Protein AF-A0AA97AGU7-F1 (afdb_monomer)

pLDDT: mean 77.35, std 18.41, range [36.25, 97.25]

Radius of gyration: 21.48 Å; Cα contacts (8 Å, |Δi|>4): 45; chains: 1; bounding box: 54×44×59 Å

Sequence (104 aa):
MIATSLAPTPATISIDSEATQVVLKAAAAELQARFMQECGESYRVEDLQAALNRWLELSVEALLDDVLFHTVEGDRAYAFNRRAFEMQMRKLQSTSSKCAIKAA

Mean predicted aligned error: 12.0 Å

Solvent-accessible surface area (backbone atoms only — not comparable to full-atom values): 6496 Å² total; per-residue (Å²): 137,83,83,78,76,78,70,78,74,77,77,83,64,79,90,82,50,69,72,53,53,54,52,40,46,52,51,17,47,52,50,33,54,46,36,38,72,76,70,70,43,84,63,58,46,69,58,43,22,52,51,51,52,52,52,48,35,54,50,51,53,54,50,49,53,51,49,51,41,44,72,76,78,46,78,72,89,77,54,82,67,44,69,61,53,52,56,50,55,64,72,64,53,80,82,78,83,75,81,80,75,78,78,131

Secondary structure (DSSP, 8-state):
------PPPPP------HHHHHHHHHHHHHHHHHHHHHT-----HHHHHHHHHHHHHHHHHHHHHHHHHHHHTS-TTS-TTHHHHHHHHHHT------------

Nearest PDB structures (foldseek):
  4ndy-assembly1_I  TM=4.666E-01  e=2.104E+00  Homo sapiens
  4ne1-assembly1_S  TM=4.932E-01  e=3.459E+00  Homo sapiens
  4ne1-assembly1_A  TM=5.067E-01  e=3.459E+00  Homo sapiens
  4ne1-assembly1_K  TM=4.996E-01  e=4.434E+00  Homo sapiens
  6lo8-assembly1_D  TM=2.586E-01  e=9.343E+00  Saccharomyces cerevisiae S288C

Structure (mmCIF, N/CA/C/O backbone):
data_AF-A0AA97AGU7-F1
#
_entry.id   AF-A0AA97AGU7-F1
#
loop_
_atom_site.group_PDB
_atom_site.id
_atom_site.type_symbol
_atom_site.label_atom_id
_atom_site.label_alt_id
_atom_site.label_comp_id
_atom_site.label_asym_id
_atom_site.label_entity_id
_atom_site.label_seq_id
_atom_site.pdbx_PDB_ins_code
_atom_site.Cartn_x
_atom_site.Cartn_y
_atom_site.Cartn_z
_atom_site.occupancy
_atom_site.B_iso_or_equiv
_atom_site.auth_seq_id
_atom_site.auth_comp_id
_atom_site.auth_asym_id
_atom_site.auth_atom_id
_atom_site.pdbx_PDB_model_num
ATOM 1 N N . MET A 1 1 ? 19.114 -35.791 -16.343 1.00 36.25 1 MET A N 1
ATOM 2 C CA . MET A 1 1 ? 19.584 -34.547 -15.701 1.00 36.25 1 MET A CA 1
ATOM 3 C C . MET A 1 1 ? 18.402 -33.598 -15.677 1.00 36.25 1 MET A C 1
ATOM 5 O O . MET A 1 1 ? 17.983 -33.166 -16.740 1.00 36.25 1 MET A O 1
ATOM 9 N N . ILE A 1 2 ? 17.782 -33.397 -14.516 1.00 36.81 2 ILE A N 1
ATOM 10 C CA . ILE A 1 2 ? 16.631 -32.497 -14.378 1.00 36.81 2 ILE A CA 1
ATOM 11 C C . ILE A 1 2 ? 17.216 -31.145 -13.983 1.00 36.81 2 ILE A C 1
ATOM 13 O O . ILE A 1 2 ? 17.839 -31.033 -12.931 1.00 36.81 2 ILE A O 1
ATOM 17 N N . ALA A 1 3 ? 17.106 -30.162 -14.873 1.00 43.00 3 ALA A N 1
ATOM 18 C CA . ALA A 1 3 ? 17.473 -28.789 -14.577 1.00 43.00 3 ALA A CA 1
ATOM 19 C C . ALA A 1 3 ? 16.465 -28.253 -13.556 1.00 43.00 3 ALA A C 1
ATOM 21 O O . ALA A 1 3 ? 15.331 -27.924 -13.902 1.00 43.00 3 ALA A O 1
ATOM 22 N N . THR A 1 4 ? 16.854 -28.235 -12.285 1.00 43.75 4 THR A N 1
ATOM 23 C CA . THR A 1 4 ? 16.103 -27.557 -11.234 1.00 43.75 4 THR A CA 1
ATOM 24 C C . THR A 1 4 ? 16.161 -26.065 -11.541 1.00 43.75 4 THR A C 1
ATOM 26 O O . THR A 1 4 ? 17.176 -25.414 -11.302 1.00 43.75 4 THR A O 1
ATOM 29 N N . SER A 1 5 ? 15.096 -25.539 -12.146 1.00 42.22 5 SER A N 1
ATOM 30 C CA . SER A 1 5 ? 14.890 -24.101 -12.264 1.00 42.22 5 SER A CA 1
ATOM 31 C C . SER A 1 5 ? 14.754 -23.554 -10.846 1.00 42.22 5 SER A C 1
ATOM 33 O O . SER A 1 5 ? 13.762 -23.808 -10.163 1.00 42.22 5 SER A O 1
ATOM 35 N N . LEU A 1 6 ? 15.802 -22.884 -10.368 1.00 44.88 6 LEU A N 1
ATOM 36 C CA . LEU A 1 6 ? 15.745 -22.039 -9.184 1.00 44.88 6 LEU A CA 1
ATOM 37 C C . LEU A 1 6 ? 14.884 -20.839 -9.569 1.00 44.88 6 LEU A C 1
ATOM 39 O O . LEU A 1 6 ? 15.393 -19.834 -10.062 1.00 44.88 6 LEU A O 1
ATOM 43 N N . ALA A 1 7 ? 13.568 -20.976 -9.400 1.00 50.09 7 ALA A N 1
ATOM 44 C CA . ALA A 1 7 ? 12.692 -19.819 -9.376 1.00 50.09 7 ALA A CA 1
ATOM 45 C C . ALA A 1 7 ? 13.260 -18.852 -8.321 1.00 50.09 7 ALA A C 1
ATOM 47 O O . ALA A 1 7 ? 13.558 -19.298 -7.206 1.00 50.09 7 ALA A O 1
ATOM 48 N N . PRO A 1 8 ? 13.487 -17.572 -8.657 1.00 49.41 8 PRO A N 1
ATOM 49 C CA . PRO A 1 8 ? 13.939 -16.605 -7.674 1.00 49.41 8 PRO A CA 1
ATOM 50 C C . PRO A 1 8 ? 12.898 -16.567 -6.556 1.00 49.41 8 PRO A C 1
ATOM 52 O O . PRO A 1 8 ? 11.724 -16.300 -6.800 1.00 49.41 8 PRO A O 1
ATOM 55 N N . THR A 1 9 ? 13.308 -16.895 -5.332 1.00 50.81 9 THR A N 1
ATOM 56 C CA . THR A 1 9 ? 12.469 -16.668 -4.155 1.00 50.81 9 THR A CA 1
ATOM 57 C C . THR A 1 9 ? 12.116 -15.183 -4.127 1.00 50.81 9 THR A C 1
ATOM 59 O O . THR A 1 9 ? 13.056 -14.377 -4.154 1.00 50.81 9 THR A O 1
ATOM 62 N N . PRO A 1 10 ? 10.823 -14.806 -4.098 1.00 55.59 10 PRO A N 1
ATOM 63 C CA . PRO A 1 10 ? 10.444 -13.406 -4.007 1.00 55.59 10 PRO A CA 1
ATOM 64 C C . PRO A 1 10 ? 11.106 -12.835 -2.757 1.00 55.59 10 PRO A C 1
ATOM 66 O O . PRO A 1 10 ? 11.011 -13.406 -1.667 1.00 55.59 10 PRO A O 1
ATOM 69 N N . ALA A 1 11 ? 11.876 -11.764 -2.938 1.00 60.38 11 ALA A N 1
ATOM 70 C CA . ALA A 1 11 ? 12.476 -11.068 -1.817 1.00 60.38 11 ALA A CA 1
ATOM 71 C C . ALA A 1 11 ? 11.332 -10.575 -0.928 1.00 60.38 11 ALA A C 1
ATOM 73 O O . ALA A 1 11 ? 10.506 -9.794 -1.388 1.00 60.38 11 ALA A O 1
ATOM 74 N N . THR A 1 12 ? 11.265 -11.050 0.316 1.00 65.75 12 THR A N 1
ATOM 75 C CA . THR A 1 12 ? 10.261 -10.580 1.272 1.00 65.75 12 THR A CA 1
ATOM 76 C C . THR A 1 12 ? 10.485 -9.094 1.507 1.00 65.75 12 THR A C 1
ATOM 78 O O . THR A 1 12 ? 11.525 -8.692 2.036 1.00 65.75 12 THR A O 1
ATOM 81 N N . ILE A 1 13 ? 9.531 -8.278 1.070 1.00 76.88 13 ILE A N 1
ATOM 82 C CA . ILE A 1 13 ? 9.605 -6.827 1.217 1.00 76.88 13 ILE A CA 1
ATOM 83 C C . ILE A 1 13 ? 9.136 -6.483 2.623 1.00 76.88 13 ILE A C 1
ATOM 85 O O . ILE A 1 13 ? 8.068 -6.912 3.044 1.00 76.88 13 ILE A O 1
ATOM 89 N N . SER A 1 14 ? 9.942 -5.707 3.342 1.00 81.25 14 SER A N 1
ATOM 90 C CA . SER A 1 14 ? 9.584 -5.161 4.649 1.00 81.25 14 SER A CA 1
ATOM 91 C C . SER A 1 14 ? 9.658 -3.641 4.596 1.00 81.25 14 SER A C 1
ATOM 93 O O . SER A 1 14 ? 10.634 -3.074 4.091 1.00 81.25 14 SER A O 1
ATOM 95 N N . ILE A 1 15 ? 8.616 -2.979 5.095 1.00 78.69 15 ILE A N 1
ATOM 96 C CA . ILE A 1 15 ? 8.503 -1.519 5.130 1.00 78.69 15 ILE A CA 1
ATOM 97 C C . ILE A 1 15 ? 8.721 -1.047 6.574 1.00 78.69 15 ILE A C 1
ATOM 99 O O . ILE A 1 15 ? 7.785 -0.922 7.357 1.00 78.69 15 ILE A O 1
ATOM 103 N N . ASP A 1 16 ? 9.973 -0.754 6.931 1.00 81.56 16 ASP A N 1
ATOM 104 C CA . A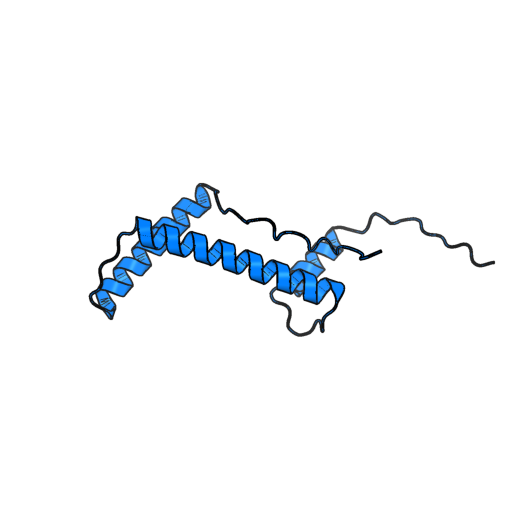SP A 1 16 ? 10.365 -0.427 8.317 1.00 81.56 16 ASP A CA 1
ATOM 105 C C . ASP A 1 16 ? 10.896 1.010 8.493 1.00 81.56 16 ASP A C 1
ATOM 107 O O . ASP A 1 16 ? 11.678 1.327 9.386 1.00 81.56 16 ASP A O 1
ATOM 111 N N . SER A 1 17 ? 10.507 1.930 7.607 1.00 87.56 17 SER A N 1
ATOM 112 C CA . SER A 1 17 ? 10.871 3.339 7.781 1.00 87.56 17 SER A CA 1
ATOM 113 C C . SER A 1 17 ? 10.009 3.986 8.865 1.00 87.56 17 SER A C 1
ATOM 115 O O . SER A 1 17 ? 8.782 3.955 8.777 1.00 87.56 17 SER A O 1
ATOM 117 N N . GLU A 1 18 ? 10.639 4.654 9.836 1.00 88.00 18 GLU A N 1
ATOM 118 C CA . GLU A 1 18 ? 9.955 5.398 10.905 1.00 88.00 18 GLU A CA 1
ATOM 119 C C . GLU A 1 18 ? 8.916 6.389 10.352 1.00 88.00 18 GLU A C 1
ATOM 121 O O . GLU A 1 18 ? 7.775 6.429 10.814 1.00 88.00 18 GLU A O 1
ATOM 126 N N . ALA A 1 19 ? 9.269 7.130 9.296 1.00 88.50 19 ALA A N 1
ATOM 127 C CA . ALA A 1 19 ? 8.353 8.058 8.636 1.00 88.50 19 ALA A CA 1
ATOM 128 C C . ALA A 1 19 ? 7.124 7.337 8.057 1.00 88.50 19 ALA A C 1
ATOM 130 O O . ALA A 1 19 ? 6.002 7.833 8.162 1.00 88.50 19 ALA A O 1
ATOM 131 N N . THR A 1 20 ? 7.317 6.148 7.483 1.00 89.62 20 THR A N 1
ATOM 132 C CA . THR A 1 20 ? 6.214 5.331 6.971 1.00 89.62 20 THR A CA 1
ATOM 133 C C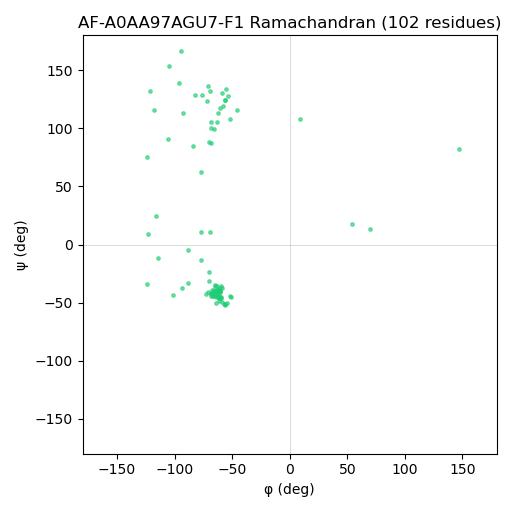 . THR A 1 20 ? 5.346 4.799 8.105 1.00 89.62 20 THR A C 1
ATOM 135 O O . THR A 1 20 ? 4.127 4.894 8.010 1.00 89.62 20 THR A O 1
ATOM 138 N N . GLN A 1 21 ? 5.934 4.334 9.208 1.00 92.12 21 GLN A N 1
ATOM 139 C CA . GLN A 1 21 ? 5.178 3.851 10.369 1.00 92.12 21 GLN A CA 1
ATOM 140 C C . GLN A 1 21 ? 4.281 4.942 10.977 1.00 92.12 21 GLN A C 1
ATOM 142 O O . GLN A 1 21 ? 3.139 4.665 11.348 1.00 92.12 21 GLN A O 1
ATOM 147 N N . VAL A 1 22 ? 4.740 6.199 11.005 1.00 93.50 22 VAL A N 1
ATOM 148 C CA . VAL A 1 22 ? 3.915 7.347 11.428 1.00 93.50 22 VAL A CA 1
ATOM 149 C C . VAL A 1 22 ? 2.699 7.528 10.515 1.00 93.50 22 VAL A C 1
ATOM 151 O O . VAL A 1 22 ? 1.579 7.686 11.005 1.00 93.50 22 VAL A O 1
ATOM 154 N N . VAL A 1 23 ? 2.897 7.471 9.195 1.00 94.69 23 VAL A N 1
ATOM 155 C CA . VAL A 1 23 ? 1.807 7.615 8.215 1.00 94.69 23 VAL A CA 1
ATOM 156 C C . VAL A 1 23 ? 0.826 6.442 8.299 1.00 94.69 23 VAL A C 1
ATOM 158 O O . VAL A 1 23 ? -0.383 6.662 8.279 1.00 94.69 23 VAL A O 1
ATOM 161 N N . LEU A 1 24 ? 1.317 5.210 8.460 1.00 94.94 24 LEU A N 1
ATOM 162 C CA . LEU A 1 24 ? 0.469 4.022 8.599 1.00 94.94 24 LEU A CA 1
ATOM 163 C C . LEU A 1 24 ? -0.382 4.069 9.862 1.00 94.94 24 LEU A C 1
ATOM 165 O O . LEU A 1 24 ? -1.562 3.732 9.816 1.00 94.94 24 LEU A O 1
ATOM 169 N N . LYS A 1 25 ? 0.182 4.538 10.976 1.00 95.62 25 LYS A N 1
ATOM 170 C CA . LYS A 1 25 ? -0.571 4.717 12.217 1.00 95.62 25 LYS A CA 1
ATOM 171 C C . LYS A 1 25 ? -1.674 5.769 12.072 1.00 95.62 25 LYS A C 1
ATOM 173 O O . LYS A 1 25 ? -2.779 5.565 12.572 1.00 95.62 25 LYS A O 1
ATOM 178 N N . ALA A 1 26 ?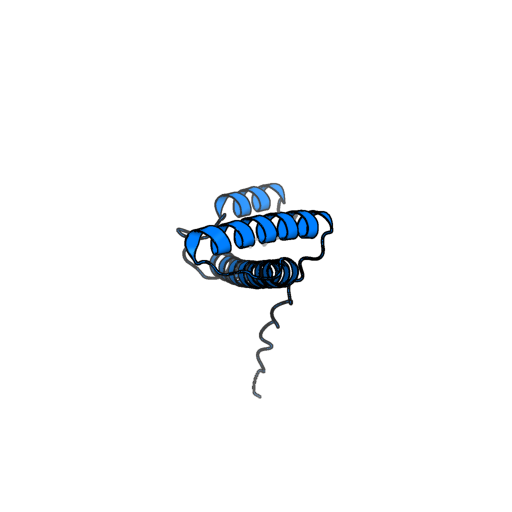 -1.397 6.874 11.378 1.00 96.25 26 ALA A N 1
ATOM 179 C CA . ALA A 1 26 ? -2.402 7.898 11.097 1.00 96.25 26 ALA A CA 1
ATOM 180 C C . ALA A 1 26 ? -3.535 7.354 10.207 1.00 96.25 26 ALA A C 1
ATOM 182 O O . ALA A 1 26 ? -4.707 7.525 10.536 1.00 96.25 26 ALA A O 1
ATOM 183 N N . ALA A 1 27 ? -3.192 6.626 9.139 1.00 96.88 27 ALA A N 1
ATOM 184 C CA . ALA A 1 27 ? -4.168 5.984 8.258 1.00 96.88 27 ALA A CA 1
ATOM 185 C C . ALA A 1 27 ? -5.007 4.919 8.989 1.00 96.88 27 ALA A C 1
ATOM 187 O O . ALA A 1 27 ? -6.216 4.831 8.784 1.00 96.88 27 ALA A O 1
ATOM 188 N N . ALA A 1 28 ? -4.393 4.142 9.885 1.00 97.00 28 ALA A N 1
ATOM 189 C CA . ALA A 1 28 ? -5.090 3.166 10.718 1.00 97.00 28 ALA A CA 1
ATOM 190 C C . ALA A 1 28 ? -6.115 3.828 11.654 1.00 97.00 28 ALA A C 1
ATOM 192 O O . ALA A 1 28 ? -7.222 3.316 11.811 1.00 97.00 28 ALA A O 1
ATOM 193 N N . ALA A 1 29 ? -5.777 4.979 12.244 1.00 96.44 29 ALA A N 1
ATOM 194 C CA . ALA A 1 29 ? -6.710 5.747 13.066 1.00 96.44 29 ALA A CA 1
ATOM 195 C C . ALA A 1 29 ? -7.887 6.300 12.241 1.00 96.44 29 ALA A C 1
ATOM 197 O O . ALA A 1 29 ? -9.029 6.260 12.694 1.00 96.44 29 ALA A O 1
ATOM 198 N N . GLU A 1 30 ? -7.631 6.767 11.016 1.00 97.25 30 GLU A N 1
ATOM 199 C CA . GLU A 1 30 ? -8.688 7.223 10.108 1.00 97.25 30 GLU A CA 1
ATOM 200 C C . GLU A 1 30 ? -9.625 6.076 9.694 1.00 9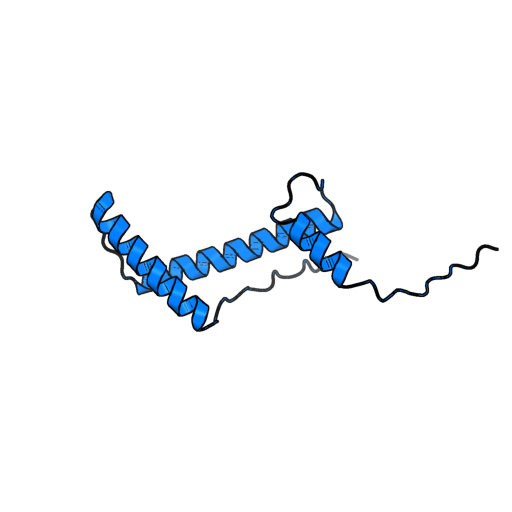7.25 30 GLU A C 1
ATOM 202 O O . GLU A 1 30 ? -10.847 6.230 9.734 1.00 97.25 30 GLU A O 1
ATOM 207 N N . LEU A 1 31 ? -9.074 4.900 9.373 1.00 95.94 31 LEU A N 1
ATOM 208 C CA . LEU A 1 31 ? -9.862 3.700 9.076 1.00 95.94 31 LEU A CA 1
ATOM 209 C C . LEU A 1 31 ? -10.705 3.248 10.267 1.00 95.94 31 LEU A C 1
ATOM 211 O O . LEU A 1 31 ? -11.866 2.891 10.093 1.00 95.94 31 LEU A O 1
ATOM 215 N N . GLN A 1 32 ? -10.150 3.294 11.477 1.00 96.75 32 GLN A N 1
ATOM 216 C CA . GLN A 1 32 ? -10.885 2.966 12.694 1.00 96.75 32 GLN A CA 1
ATOM 217 C C . GLN A 1 32 ? -12.096 3.890 12.874 1.00 96.75 32 GLN A C 1
ATOM 219 O O . GLN A 1 32 ? -13.205 3.405 13.101 1.00 96.75 32 GLN A O 1
ATOM 224 N N . ALA A 1 33 ? -11.907 5.200 12.693 1.00 95.12 33 ALA A N 1
ATOM 225 C CA . ALA A 1 33 ? -12.992 6.172 12.779 1.00 95.12 33 ALA A CA 1
ATOM 226 C C . ALA A 1 33 ? -14.078 5.912 11.719 1.00 95.12 33 ALA A C 1
ATOM 228 O O . ALA A 1 33 ? -15.271 5.986 12.021 1.00 95.12 33 ALA A O 1
ATOM 229 N N . ARG A 1 34 ? -13.673 5.547 10.496 1.00 95.81 34 ARG A N 1
ATOM 230 C CA . ARG A 1 34 ? -14.579 5.174 9.399 1.00 95.81 34 ARG A CA 1
ATOM 231 C C . ARG A 1 34 ? -15.381 3.916 9.707 1.00 95.81 34 ARG A C 1
ATOM 233 O O . ARG A 1 34 ? -16.602 3.947 9.602 1.00 95.81 34 ARG A O 1
ATOM 240 N N . PHE A 1 35 ? -14.731 2.836 10.137 1.00 95.69 35 PHE A N 1
ATOM 241 C CA . PHE A 1 35 ? -15.419 1.587 10.474 1.00 95.69 35 PHE A CA 1
ATOM 242 C C . PHE A 1 35 ? -16.380 1.753 11.650 1.00 95.69 35 PHE A C 1
ATOM 244 O O . PHE A 1 35 ? -17.482 1.203 11.618 1.00 95.69 35 PHE A O 1
ATOM 251 N N . MET A 1 36 ? -16.027 2.582 12.633 1.00 95.69 36 MET A N 1
ATOM 252 C CA . MET A 1 36 ? -16.949 2.931 13.710 1.00 95.69 36 MET A CA 1
ATOM 253 C C . MET A 1 36 ? -18.172 3.696 13.198 1.00 95.69 36 MET A C 1
ATOM 255 O O . MET A 1 36 ? -19.285 3.422 13.640 1.00 95.69 36 MET A O 1
ATOM 259 N N . GLN A 1 37 ? -17.981 4.649 12.283 1.00 95.69 37 GLN A N 1
ATOM 260 C CA . GLN A 1 37 ? -19.065 5.476 11.752 1.00 95.69 37 GLN A CA 1
ATOM 261 C C . GLN A 1 37 ? -19.993 4.706 10.801 1.00 95.69 37 GLN A C 1
ATOM 263 O O . GLN A 1 37 ? -21.207 4.896 10.847 1.00 95.69 37 GLN A O 1
ATOM 268 N N . GLU A 1 38 ? -19.429 3.885 9.918 1.00 95.19 38 GLU A N 1
ATOM 269 C CA . GLU A 1 38 ? -20.151 3.256 8.806 1.00 95.19 38 GLU A CA 1
ATOM 270 C C . GLU A 1 38 ? -20.665 1.855 9.167 1.00 95.19 38 GLU A C 1
ATOM 272 O O . GLU A 1 38 ? -21.778 1.493 8.785 1.00 95.19 38 GLU A O 1
ATOM 277 N N . CYS A 1 39 ? -19.890 1.089 9.941 1.00 91.62 39 CYS A N 1
ATOM 278 C CA . CYS A 1 39 ? -20.178 -0.313 10.261 1.00 91.62 39 CYS A CA 1
ATOM 279 C C . CYS A 1 39 ? -20.480 -0.553 11.751 1.00 91.62 39 CYS A C 1
ATOM 281 O O . CYS A 1 39 ? -20.927 -1.638 12.113 1.00 91.62 39 CYS A O 1
ATOM 283 N N . GLY A 1 40 ? -20.236 0.430 12.628 1.00 92.38 40 GLY A N 1
ATOM 284 C CA . GLY A 1 40 ? -20.346 0.256 14.082 1.00 92.38 40 GLY A CA 1
ATOM 285 C C . GLY A 1 40 ? -19.263 -0.650 14.680 1.00 92.38 40 GLY A C 1
ATOM 286 O O . GLY A 1 40 ? -19.384 -1.078 15.828 1.00 92.38 40 GLY A O 1
ATOM 287 N N . GLU A 1 41 ? -18.210 -0.952 13.920 1.00 91.56 41 GLU A N 1
ATOM 288 C CA . GLU A 1 41 ? -17.132 -1.851 14.327 1.00 91.56 41 GLU A CA 1
ATOM 289 C C . GLU A 1 41 ? -15.946 -1.063 14.887 1.00 91.56 41 GLU A C 1
ATOM 291 O O . GLU A 1 41 ? -15.555 -0.028 14.349 1.00 91.56 41 GLU A O 1
ATOM 296 N N . SER A 1 42 ? -15.348 -1.567 15.969 1.00 93.19 42 SER A N 1
ATOM 297 C CA . SER A 1 42 ? -14.158 -0.971 16.577 1.00 93.19 42 SER A CA 1
ATOM 298 C C . SER A 1 42 ? -13.002 -1.956 16.530 1.00 93.19 42 SER A C 1
ATOM 300 O O . SER A 1 42 ? -13.035 -3.013 17.160 1.00 93.19 42 SER A O 1
ATOM 302 N N . TYR A 1 43 ? -11.969 -1.578 15.788 1.00 93.62 43 TYR A N 1
ATOM 303 C CA . TYR A 1 43 ? -10.715 -2.309 15.692 1.00 93.62 43 TYR A CA 1
ATOM 304 C C . TYR A 1 43 ? -9.634 -1.586 16.488 1.00 93.62 43 TYR A C 1
ATOM 306 O O . TYR A 1 43 ? -9.670 -0.363 16.651 1.00 93.62 43 TYR A O 1
ATOM 314 N N . ARG A 1 44 ? -8.634 -2.332 16.961 1.00 95.56 44 ARG A N 1
ATOM 315 C CA . ARG A 1 44 ? -7.445 -1.711 17.541 1.00 95.56 44 ARG A CA 1
ATOM 316 C C . ARG A 1 44 ? -6.632 -1.058 16.432 1.00 95.56 44 ARG A C 1
ATOM 318 O O . ARG A 1 44 ? -6.405 -1.659 15.383 1.00 95.56 44 ARG A O 1
ATOM 325 N N . VAL A 1 45 ? -6.151 0.157 16.686 1.00 94.50 45 VAL A N 1
ATOM 326 C CA . VAL A 1 45 ? -5.328 0.903 15.721 1.00 94.50 45 VAL A CA 1
ATOM 327 C C . VAL A 1 45 ? -4.059 0.125 15.371 1.00 94.50 45 VAL A C 1
ATOM 329 O O . VAL A 1 45 ? -3.650 0.124 14.216 1.00 94.50 45 VAL A O 1
ATOM 332 N N . GLU A 1 46 ? -3.474 -0.591 16.335 1.00 94.75 46 GLU A N 1
ATOM 333 C CA . GLU A 1 46 ? -2.285 -1.420 16.098 1.00 94.75 46 GLU A CA 1
ATOM 334 C C . GLU A 1 46 ? -2.551 -2.559 15.100 1.00 94.75 46 GLU A C 1
ATOM 336 O O . GLU A 1 46 ? -1.720 -2.821 14.232 1.00 94.75 46 GLU A O 1
ATOM 341 N N . ASP A 1 47 ? -3.722 -3.198 15.183 1.00 96.44 47 ASP A N 1
ATOM 342 C CA . ASP A 1 47 ? -4.092 -4.309 14.299 1.00 96.44 47 ASP A CA 1
ATOM 343 C C . ASP A 1 47 ? -4.359 -3.801 12.875 1.00 96.44 47 ASP A C 1
ATOM 345 O O . ASP A 1 47 ? -3.904 -4.395 11.897 1.00 96.44 47 ASP A O 1
ATOM 349 N N . LEU A 1 48 ? -5.034 -2.653 12.750 1.00 96.31 48 LEU A N 1
ATOM 350 C CA . LEU A 1 48 ? -5.247 -1.989 11.462 1.00 96.31 48 LEU A CA 1
ATOM 351 C C . LEU A 1 48 ? -3.931 -1.515 10.841 1.00 96.31 48 LEU A C 1
ATOM 353 O O . LEU A 1 48 ? -3.733 -1.667 9.639 1.00 96.31 48 LEU A O 1
ATOM 357 N N . GLN A 1 49 ? -3.012 -0.980 11.647 1.00 95.75 49 GLN A N 1
ATOM 358 C CA . GLN A 1 49 ? -1.681 -0.594 11.184 1.00 95.75 49 GLN A CA 1
ATOM 359 C C . GLN A 1 49 ? -0.908 -1.813 10.667 1.00 95.75 49 GLN A C 1
ATOM 361 O O . GLN A 1 49 ? -0.321 -1.746 9.588 1.00 95.75 49 GLN A O 1
ATOM 366 N N . ALA A 1 50 ? -0.929 -2.933 11.396 1.00 93.94 50 ALA A N 1
ATOM 367 C CA . ALA A 1 50 ? -0.285 -4.171 10.963 1.00 93.94 50 ALA A CA 1
ATOM 368 C C . ALA A 1 50 ? -0.902 -4.711 9.661 1.00 93.94 50 ALA A C 1
ATOM 370 O O . ALA A 1 50 ? -0.174 -5.112 8.751 1.00 93.94 50 ALA A O 1
ATOM 371 N N . ALA A 1 51 ? -2.232 -4.664 9.539 1.00 95.12 51 ALA A N 1
ATOM 372 C CA . ALA A 1 51 ? -2.942 -5.059 8.327 1.00 95.12 51 ALA A CA 1
ATOM 373 C C . ALA A 1 51 ? -2.587 -4.164 7.129 1.00 95.12 51 ALA A C 1
ATOM 375 O O . ALA A 1 51 ? -2.299 -4.679 6.050 1.00 95.12 51 ALA A O 1
ATOM 376 N N . LEU A 1 52 ? -2.541 -2.841 7.322 1.00 95.19 52 LEU A N 1
ATOM 377 C CA . LEU A 1 52 ? -2.110 -1.884 6.301 1.00 95.19 52 LEU A CA 1
ATOM 378 C C . LEU A 1 52 ? -0.671 -2.137 5.856 1.00 95.19 52 LEU A C 1
ATOM 380 O O . LEU A 1 52 ? -0.401 -2.158 4.657 1.00 95.19 52 LEU A O 1
ATOM 384 N N . ASN A 1 53 ? 0.242 -2.354 6.807 1.00 93.94 53 ASN A N 1
ATOM 385 C CA . ASN A 1 53 ? 1.633 -2.653 6.492 1.00 93.94 53 ASN A CA 1
ATOM 386 C C . ASN A 1 53 ? 1.732 -3.916 5.633 1.00 93.94 53 ASN A C 1
ATOM 388 O O . ASN A 1 53 ? 2.326 -3.896 4.557 1.00 93.94 53 ASN A O 1
ATOM 392 N N . ARG A 1 54 ? 1.063 -4.994 6.058 1.00 91.81 54 ARG A N 1
ATOM 393 C CA . ARG A 1 54 ? 1.076 -6.256 5.318 1.00 91.81 54 ARG A CA 1
ATOM 394 C C . ARG A 1 54 ? 0.459 -6.120 3.928 1.00 91.81 54 ARG A C 1
ATOM 396 O O . ARG A 1 54 ? 0.969 -6.691 2.968 1.00 91.81 54 ARG A O 1
ATOM 403 N N . TRP A 1 55 ? -0.634 -5.372 3.813 1.00 93.06 55 TRP A N 1
ATOM 404 C CA . TRP A 1 55 ? -1.277 -5.106 2.532 1.00 93.06 55 TRP A CA 1
ATOM 405 C C . TRP A 1 55 ? -0.350 -4.346 1.575 1.00 93.06 55 TRP A C 1
ATOM 407 O O . TRP A 1 55 ? -0.286 -4.685 0.393 1.00 93.06 55 TRP A O 1
ATOM 417 N N . LEU A 1 56 ? 0.411 -3.368 2.075 1.00 92.62 56 LEU A N 1
ATOM 418 C CA . LEU A 1 56 ? 1.394 -2.646 1.270 1.00 92.62 56 LEU A CA 1
ATOM 419 C C . LEU A 1 56 ? 2.551 -3.536 0.828 1.00 92.62 56 LEU A C 1
ATOM 421 O O . LEU A 1 56 ? 2.904 -3.490 -0.343 1.00 92.62 56 LEU A O 1
ATOM 425 N N . GLU A 1 57 ? 3.112 -4.361 1.714 1.00 90.06 57 GLU A N 1
ATOM 426 C CA . GLU A 1 57 ? 4.174 -5.314 1.355 1.00 90.06 57 GLU A CA 1
ATOM 427 C C . GLU A 1 57 ? 3.738 -6.215 0.192 1.00 90.06 57 GLU A C 1
ATOM 429 O O . GLU A 1 57 ? 4.416 -6.270 -0.833 1.00 90.06 57 GLU A O 1
ATOM 434 N N . LEU A 1 58 ? 2.553 -6.826 0.305 1.00 88.88 58 LEU A N 1
ATOM 435 C CA . LEU A 1 58 ? 1.972 -7.667 -0.748 1.00 88.88 58 LEU A CA 1
ATOM 436 C C . LEU A 1 58 ? 1.709 -6.885 -2.041 1.00 88.88 58 LEU A C 1
ATOM 438 O O . LEU A 1 58 ? 1.908 -7.400 -3.138 1.00 88.88 58 LEU A O 1
ATOM 442 N N . SER A 1 59 ? 1.267 -5.633 -1.921 1.00 88.56 59 SER A N 1
ATOM 443 C CA . SER A 1 59 ? 1.024 -4.772 -3.080 1.00 88.56 59 SER A CA 1
ATOM 444 C C . SER A 1 59 ? 2.324 -4.419 -3.800 1.00 88.56 59 SER A C 1
ATOM 446 O O . SER A 1 59 ? 2.350 -4.389 -5.027 1.00 88.56 59 SER A O 1
ATOM 448 N N . VAL A 1 60 ? 3.414 -4.167 -3.067 1.00 87.56 60 VAL A N 1
ATOM 449 C CA . VAL A 1 60 ? 4.727 -3.919 -3.675 1.00 87.56 60 VAL A CA 1
ATOM 450 C C . VAL A 1 60 ? 5.255 -5.189 -4.341 1.00 87.56 60 VAL A C 1
ATOM 452 O O . VAL A 1 60 ? 5.759 -5.092 -5.455 1.00 87.56 60 VAL A O 1
ATOM 455 N N . GLU A 1 61 ? 5.104 -6.362 -3.719 1.00 86.38 61 GLU A N 1
ATOM 456 C CA . GLU A 1 61 ? 5.481 -7.647 -4.328 1.00 86.38 61 GLU A CA 1
ATOM 457 C C . GLU A 1 61 ? 4.764 -7.855 -5.673 1.00 86.38 61 GLU A C 1
ATOM 459 O O . GLU A 1 61 ? 5.425 -8.036 -6.695 1.00 86.38 61 GLU A O 1
ATOM 464 N N . ALA A 1 62 ? 3.438 -7.696 -5.709 1.00 84.38 62 ALA A N 1
ATOM 465 C CA . ALA A 1 62 ? 2.664 -7.802 -6.948 1.00 84.38 62 ALA A CA 1
ATOM 466 C C . ALA A 1 62 ? 3.091 -6.768 -8.009 1.00 84.38 62 ALA A C 1
ATOM 468 O O . ALA A 1 62 ? 3.213 -7.089 -9.189 1.00 84.38 62 ALA A O 1
ATOM 469 N N . LEU A 1 63 ? 3.373 -5.526 -7.596 1.00 84.06 63 LEU A N 1
ATOM 470 C CA . LEU A 1 63 ? 3.864 -4.489 -8.507 1.00 84.06 63 LEU A CA 1
ATOM 471 C C . LEU A 1 63 ? 5.245 -4.820 -9.085 1.00 84.06 63 LEU A C 1
ATOM 473 O O . LEU A 1 63 ? 5.522 -4.459 -10.229 1.00 84.06 63 LEU A O 1
ATOM 477 N N . LEU A 1 64 ? 6.127 -5.468 -8.321 1.00 83.75 64 LEU A N 1
ATOM 478 C CA . LEU A 1 64 ? 7.426 -5.901 -8.835 1.00 83.75 64 LEU A CA 1
ATOM 479 C C . LEU A 1 64 ? 7.273 -7.014 -9.866 1.00 83.75 64 LEU A C 1
ATOM 481 O O . LEU A 1 64 ? 7.935 -6.947 -10.903 1.00 83.75 64 LEU A O 1
ATOM 485 N N . ASP A 1 65 ? 6.390 -7.978 -9.620 1.00 82.44 65 ASP A N 1
ATOM 486 C CA . ASP A 1 65 ? 6.092 -9.043 -10.579 1.00 82.44 65 ASP A CA 1
ATOM 487 C C . ASP A 1 65 ? 5.560 -8.459 -11.897 1.00 82.44 65 ASP A C 1
ATOM 489 O O . ASP A 1 65 ? 6.073 -8.783 -12.972 1.00 82.44 65 ASP A O 1
ATOM 493 N N . ASP A 1 66 ? 4.632 -7.499 -11.824 1.00 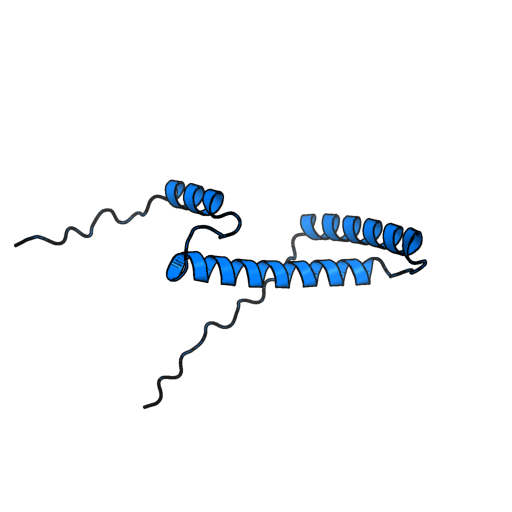79.56 66 ASP A N 1
ATOM 494 C CA . ASP A 1 66 ? 4.125 -6.772 -12.993 1.00 79.56 66 ASP A CA 1
ATOM 495 C C . ASP A 1 66 ? 5.237 -5.996 -13.719 1.00 79.56 66 ASP A C 1
ATOM 497 O O . ASP A 1 66 ? 5.333 -6.016 -14.952 1.00 79.56 66 ASP A O 1
ATOM 501 N N . VAL A 1 67 ? 6.113 -5.306 -12.979 1.00 79.19 67 VAL A N 1
ATOM 502 C CA . VAL A 1 67 ? 7.253 -4.586 -13.568 1.00 79.19 67 VAL A CA 1
ATOM 503 C C . VAL A 1 67 ? 8.184 -5.555 -14.290 1.00 79.19 67 VAL A C 1
ATOM 505 O O . VAL A 1 67 ? 8.591 -5.269 -15.419 1.00 79.19 67 VAL A O 1
ATOM 508 N N . LEU A 1 68 ? 8.520 -6.696 -13.688 1.00 81.00 68 LEU A N 1
ATOM 509 C CA . LEU A 1 68 ? 9.367 -7.714 -14.308 1.00 81.00 68 LEU A CA 1
ATOM 510 C C . LEU A 1 68 ? 8.717 -8.261 -15.580 1.00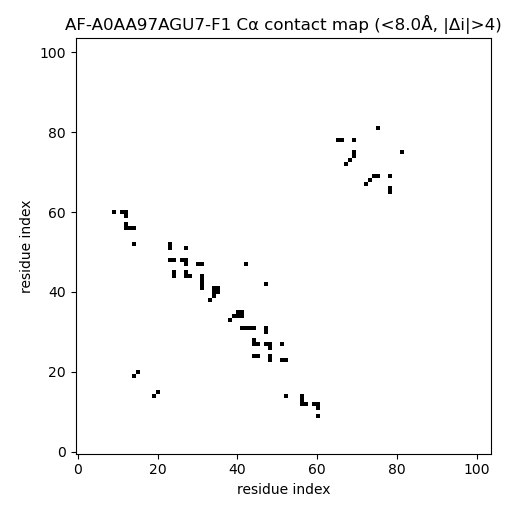 81.00 68 LEU A C 1
ATOM 512 O O . LEU A 1 68 ? 9.342 -8.247 -16.643 1.00 81.00 68 LEU A O 1
ATOM 516 N N . PHE A 1 69 ? 7.438 -8.625 -15.511 1.00 79.00 69 PHE A N 1
ATOM 517 C CA . PHE A 1 69 ? 6.682 -9.099 -16.663 1.00 79.00 69 PHE A CA 1
ATOM 518 C C . PHE A 1 69 ? 6.692 -8.082 -17.816 1.00 79.00 69 PHE A C 1
ATOM 520 O O . PHE A 1 69 ? 7.094 -8.400 -18.935 1.00 79.00 69 PHE A O 1
ATOM 527 N N . HIS A 1 70 ? 6.336 -6.821 -17.561 1.00 74.38 70 HIS A N 1
ATOM 528 C CA . HIS A 1 70 ? 6.253 -5.789 -18.604 1.00 74.38 70 HIS A CA 1
ATOM 529 C C . HIS A 1 70 ? 7.612 -5.229 -19.061 1.00 74.38 70 HIS A C 1
ATOM 531 O O . HIS A 1 70 ? 7.694 -4.503 -20.064 1.00 74.38 70 HIS A O 1
ATOM 537 N N . THR A 1 71 ? 8.696 -5.496 -18.333 1.00 74.44 71 THR A N 1
ATOM 538 C CA . THR A 1 71 ? 10.055 -5.134 -18.764 1.00 74.44 71 THR A CA 1
ATOM 539 C C . THR A 1 71 ? 10.706 -6.220 -19.612 1.00 74.44 71 THR A C 1
ATOM 541 O O . THR A 1 71 ? 11.443 -5.863 -20.534 1.00 74.44 71 THR A O 1
ATOM 544 N N . VAL A 1 72 ? 10.405 -7.499 -19.358 1.00 73.88 72 VAL A N 1
ATOM 545 C CA . VAL A 1 72 ? 11.042 -8.646 -20.026 1.00 73.88 72 VAL A CA 1
ATOM 546 C C . VAL A 1 72 ? 10.166 -9.260 -21.128 1.00 73.88 72 VAL A C 1
ATOM 548 O O . VAL A 1 72 ? 10.680 -9.531 -22.212 1.00 73.88 72 VAL A O 1
ATOM 551 N N . GLU A 1 73 ? 8.862 -9.445 -20.898 1.00 64.94 73 GLU A N 1
ATOM 552 C CA . GLU A 1 73 ? 8.015 -10.347 -21.704 1.00 64.94 73 GLU A CA 1
ATOM 553 C C . GLU A 1 73 ? 6.767 -9.683 -22.326 1.00 64.94 73 GLU A C 1
ATOM 555 O O . GLU A 1 73 ? 6.357 -10.058 -23.424 1.00 64.94 73 GLU A O 1
ATOM 560 N N . GLY A 1 74 ? 6.146 -8.710 -21.649 1.00 62.03 74 GLY A N 1
ATOM 561 C CA . GLY A 1 74 ? 4.755 -8.310 -21.909 1.00 62.03 74 GLY A CA 1
ATOM 562 C C . GLY A 1 74 ? 4.495 -7.129 -22.862 1.00 62.03 74 GLY A C 1
ATOM 563 O O . GLY A 1 74 ? 5.368 -6.306 -23.160 1.00 62.03 74 GLY A O 1
ATOM 564 N N . ASP A 1 75 ? 3.224 -7.007 -23.278 1.00 60.47 75 ASP A N 1
ATOM 565 C CA . ASP A 1 75 ? 2.654 -5.818 -23.930 1.00 60.47 75 ASP A CA 1
ATOM 566 C C . ASP A 1 75 ? 2.801 -4.592 -23.012 1.00 60.47 75 ASP A C 1
ATOM 568 O O . ASP A 1 75 ? 2.498 -4.628 -21.819 1.00 60.47 75 ASP A O 1
ATOM 572 N N . ARG A 1 76 ? 3.316 -3.492 -23.563 1.00 63.53 76 ARG A N 1
ATOM 573 C CA . ARG A 1 76 ? 3.760 -2.305 -22.817 1.00 63.53 76 ARG A CA 1
ATOM 574 C C . ARG A 1 76 ? 2.643 -1.291 -22.576 1.00 63.53 76 ARG A C 1
ATOM 576 O O . ARG A 1 76 ? 2.886 -0.289 -21.905 1.00 63.53 76 ARG A O 1
ATOM 583 N N . ALA A 1 77 ? 1.451 -1.522 -23.124 1.00 66.12 77 ALA A N 1
ATOM 584 C CA . ALA A 1 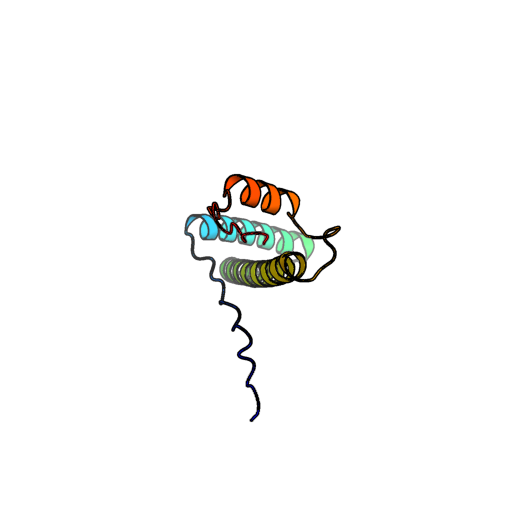77 ? 0.361 -0.551 -23.120 1.00 66.12 77 ALA A CA 1
ATOM 585 C C . ALA A 1 77 ? -0.280 -0.307 -21.736 1.00 66.12 77 ALA A C 1
ATOM 587 O O . ALA A 1 77 ? -0.822 0.776 -21.518 1.00 66.12 77 ALA A O 1
ATOM 588 N N . TYR A 1 78 ? -0.188 -1.258 -20.795 1.00 63.75 78 TYR A N 1
ATOM 589 C CA . TYR A 1 78 ? -0.977 -1.238 -19.547 1.00 63.75 78 TYR A CA 1
ATOM 590 C C . TYR A 1 78 ? -0.164 -1.276 -18.243 1.00 63.75 78 TYR A C 1
ATOM 592 O O . TYR A 1 78 ? -0.738 -1.384 -17.164 1.00 63.75 78 TYR A O 1
ATOM 600 N N . ALA A 1 79 ? 1.161 -1.138 -18.309 1.00 71.94 79 ALA A N 1
ATOM 601 C CA . ALA A 1 79 ? 2.003 -1.201 -17.116 1.00 71.94 79 ALA A CA 1
ATOM 602 C C . ALA A 1 79 ? 1.851 0.050 -16.224 1.00 71.94 79 ALA A C 1
ATOM 604 O O . ALA A 1 79 ? 2.098 1.185 -16.656 1.00 71.94 79 ALA A O 1
ATOM 605 N N . PHE A 1 80 ? 1.496 -0.161 -14.952 1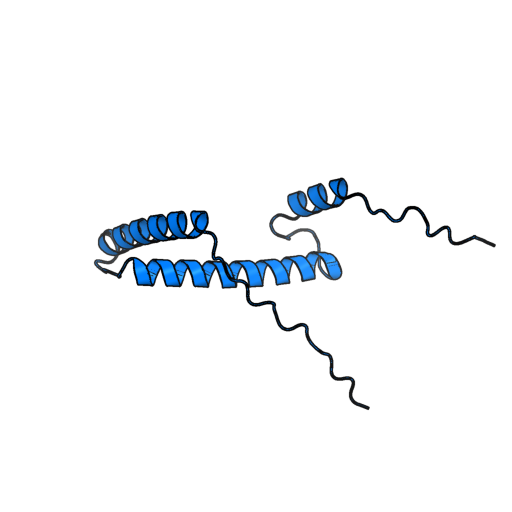.00 71.56 80 PHE A N 1
ATOM 606 C CA . PHE A 1 80 ? 1.419 0.895 -13.940 1.00 71.56 80 PHE A CA 1
ATOM 607 C C . PHE A 1 80 ? 2.757 1.650 -13.831 1.00 71.56 80 PHE A C 1
ATOM 609 O O . PHE A 1 80 ? 3.832 1.054 -13.822 1.00 71.56 80 PHE A O 1
ATOM 616 N N . ASN A 1 81 ? 2.710 2.988 -13.793 1.00 73.62 81 ASN A N 1
ATOM 617 C CA . ASN A 1 81 ? 3.885 3.873 -13.714 1.00 73.62 81 ASN A CA 1
ATOM 618 C C . ASN A 1 81 ? 4.974 3.682 -14.797 1.00 73.62 81 ASN A C 1
ATOM 620 O O . ASN A 1 81 ? 6.076 4.228 -14.667 1.00 73.62 81 ASN A O 1
ATOM 624 N N . ARG A 1 82 ? 4.673 3.017 -15.922 1.00 75.81 82 ARG A N 1
ATOM 625 C CA . ARG A 1 82 ? 5.640 2.744 -17.003 1.00 75.81 82 ARG A CA 1
ATOM 626 C C . ARG A 1 82 ? 6.404 3.972 -17.482 1.00 75.81 82 ARG A C 1
ATOM 628 O O . ARG A 1 82 ? 7.620 3.927 -17.646 1.00 75.81 82 ARG A O 1
ATOM 635 N N . ARG A 1 83 ? 5.706 5.090 -17.691 1.00 78.06 83 ARG A N 1
ATOM 636 C CA . ARG A 1 83 ? 6.324 6.340 -18.155 1.00 78.06 83 ARG A CA 1
ATOM 637 C C . ARG A 1 83 ? 7.372 6.854 -17.166 1.00 78.06 83 ARG A C 1
ATOM 639 O O . ARG A 1 83 ? 8.425 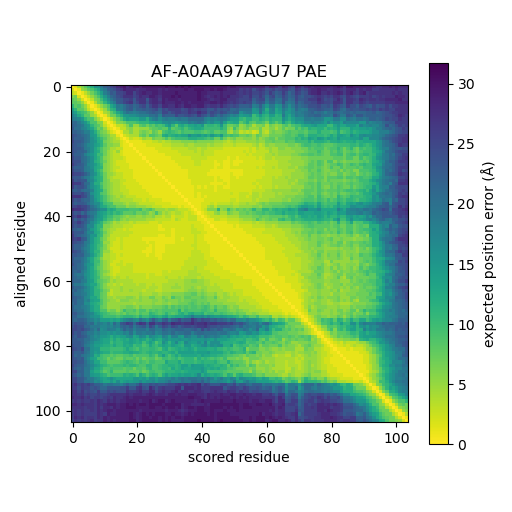7.319 -17.593 1.00 78.06 83 ARG A O 1
ATOM 646 N N . ALA A 1 84 ? 7.096 6.772 -15.864 1.00 80.62 84 ALA A N 1
ATOM 647 C CA . ALA A 1 84 ? 8.040 7.176 -14.825 1.00 80.62 84 ALA A CA 1
ATOM 648 C C . ALA A 1 84 ? 9.267 6.256 -14.809 1.00 80.62 84 ALA A C 1
ATOM 650 O O . ALA A 1 84 ? 10.394 6.753 -14.813 1.00 80.62 84 ALA A O 1
ATOM 651 N N . PHE A 1 85 ? 9.048 4.940 -14.901 1.00 79.81 85 PHE A N 1
ATOM 652 C CA . PHE A 1 85 ? 10.118 3.951 -15.025 1.00 79.81 85 PHE A CA 1
ATOM 653 C C . PHE A 1 85 ? 11.016 4.226 -16.243 1.00 79.81 85 PHE A C 1
ATOM 655 O O . PHE A 1 85 ? 12.231 4.354 -16.105 1.00 79.81 85 PHE A O 1
ATOM 662 N N . GLU A 1 86 ? 10.437 4.408 -17.432 1.00 79.62 86 GLU A N 1
ATOM 663 C CA . GLU A 1 86 ? 11.203 4.690 -18.651 1.00 79.62 86 GLU A CA 1
ATOM 664 C C . GLU A 1 86 ? 11.963 6.016 -18.580 1.00 79.62 86 GLU A C 1
ATOM 666 O O . GLU A 1 86 ? 13.111 6.092 -19.017 1.00 79.62 86 GLU A O 1
ATOM 671 N N . MET A 1 87 ? 11.351 7.071 -18.031 1.00 82.88 87 MET A N 1
ATOM 672 C CA . MET A 1 87 ? 12.036 8.349 -17.824 1.00 82.88 87 MET A CA 1
ATOM 673 C C . MET A 1 87 ? 13.238 8.193 -16.892 1.00 82.88 87 MET A C 1
ATOM 675 O O . MET A 1 87 ? 14.282 8.790 -17.151 1.00 82.88 87 MET A O 1
ATOM 679 N N . GLN A 1 88 ? 13.114 7.385 -15.837 1.00 82.75 88 GLN A N 1
ATOM 680 C CA . GLN A 1 88 ? 14.215 7.116 -14.921 1.00 82.75 88 GLN A CA 1
ATOM 681 C C . GLN A 1 88 ? 15.320 6.294 -15.597 1.00 82.75 88 GLN A C 1
ATOM 683 O O . GLN A 1 88 ? 16.486 6.671 -15.524 1.00 82.75 88 GLN A O 1
ATOM 688 N N . MET A 1 89 ? 14.963 5.251 -16.349 1.00 81.00 89 MET A N 1
ATOM 689 C CA . MET A 1 89 ? 15.917 4.456 -17.131 1.00 81.00 89 MET A CA 1
ATOM 690 C C . MET A 1 89 ? 16.690 5.296 -18.158 1.00 81.00 89 MET A C 1
ATOM 692 O O . MET A 1 89 ? 17.890 5.100 -18.330 1.00 81.00 89 MET A O 1
ATOM 696 N N . ARG A 1 90 ? 16.046 6.280 -18.806 1.00 81.75 90 ARG A N 1
ATOM 697 C CA . ARG A 1 90 ? 16.725 7.205 -19.737 1.00 81.75 90 ARG A CA 1
ATOM 698 C C . ARG A 1 90 ? 17.761 8.091 -19.041 1.00 81.75 90 ARG A C 1
ATOM 700 O O . ARG A 1 90 ? 18.794 8.387 -19.636 1.00 81.75 90 ARG A O 1
ATOM 707 N N . LYS A 1 91 ? 17.500 8.517 -17.799 1.00 81.31 91 LYS A N 1
ATOM 708 C CA . LYS A 1 91 ? 18.451 9.308 -16.994 1.00 81.31 91 LYS A CA 1
ATOM 709 C C . LYS A 1 91 ? 19.654 8.484 -16.547 1.00 81.31 91 LYS A C 1
ATOM 711 O O . LYS A 1 91 ? 20.743 9.027 -16.424 1.00 81.31 91 LYS A O 1
ATOM 716 N N . LEU A 1 92 ? 19.455 7.187 -16.331 1.00 79.12 92 LEU A N 1
ATOM 717 C CA . LEU A 1 92 ? 20.476 6.261 -15.850 1.00 79.12 92 LEU A CA 1
ATOM 718 C C . LEU A 1 92 ? 21.493 5.831 -16.921 1.00 79.12 92 LEU A C 1
ATOM 720 O O . LEU A 1 92 ? 22.225 4.897 -16.632 1.00 79.12 92 LEU A O 1
ATOM 724 N N . GLN A 1 93 ? 21.520 6.469 -18.110 1.00 60.97 93 GLN A N 1
ATOM 725 C CA . GLN A 1 93 ? 22.385 6.188 -19.274 1.00 60.97 93 GLN A CA 1
ATOM 726 C C . GLN A 1 93 ? 23.202 4.892 -19.166 1.00 60.97 93 GLN A C 1
ATOM 728 O O . GLN A 1 93 ? 24.195 4.839 -18.444 1.00 60.97 93 GLN A O 1
ATOM 733 N N . SER A 1 94 ? 22.830 3.873 -19.951 1.00 56.75 94 SER A N 1
ATOM 734 C CA . SER A 1 94 ? 23.649 2.668 -20.110 1.00 56.75 94 SER A CA 1
ATOM 735 C C . SER A 1 94 ? 25.107 3.060 -20.346 1.00 56.75 94 SER A C 1
ATOM 737 O O . SER A 1 94 ? 25.449 3.656 -21.366 1.00 56.75 94 SER A O 1
ATOM 739 N N . THR A 1 95 ? 25.981 2.688 -19.417 1.00 56.75 95 THR A N 1
ATOM 740 C CA . THR A 1 95 ? 27.430 2.826 -19.567 1.00 56.75 95 THR A CA 1
ATOM 741 C C . THR A 1 95 ? 27.997 1.870 -20.622 1.00 56.75 95 THR A C 1
ATOM 743 O O . THR A 1 95 ? 29.213 1.773 -20.767 1.00 56.75 95 THR A O 1
ATOM 746 N N . SER A 1 96 ? 27.158 1.197 -21.424 1.00 50.34 96 SER A N 1
ATOM 747 C CA . SER A 1 96 ? 27.597 0.388 -22.563 1.00 50.34 96 SER A CA 1
ATOM 748 C C . SER A 1 96 ? 27.962 1.257 -23.770 1.00 50.34 96 SER A C 1
ATOM 750 O O . SER A 1 96 ? 27.403 1.170 -24.861 1.00 50.34 96 SER A O 1
ATOM 752 N N . SER A 1 97 ? 28.974 2.096 -23.582 1.00 51.06 97 SER A N 1
ATOM 753 C CA . SER A 1 97 ? 29.852 2.506 -24.669 1.00 51.06 97 SER A CA 1
ATOM 754 C C . SER A 1 97 ? 30.925 1.430 -24.823 1.00 51.06 97 SER A C 1
ATOM 756 O O . SER A 1 97 ? 31.984 1.554 -24.215 1.00 51.06 97 SER A O 1
ATOM 758 N N . LYS A 1 98 ? 30.619 0.366 -25.586 1.00 49.09 98 LYS A N 1
ATOM 759 C CA . LYS A 1 98 ? 31.532 -0.534 -26.341 1.00 49.09 98 LYS A CA 1
ATOM 760 C C . LYS A 1 98 ? 30.989 -1.970 -26.397 1.00 49.09 98 LYS A C 1
ATOM 762 O O . LYS A 1 98 ? 31.482 -2.868 -25.728 1.00 49.09 98 LYS A O 1
ATOM 767 N N . CYS A 1 99 ? 30.076 -2.221 -27.325 1.00 41.22 99 CYS A N 1
ATOM 768 C CA . CYS A 1 99 ? 30.157 -3.458 -28.096 1.00 41.22 99 CYS A CA 1
ATOM 769 C C . CYS A 1 99 ? 30.205 -3.063 -29.572 1.00 41.22 99 CYS A C 1
ATOM 771 O O . CYS A 1 99 ? 29.213 -3.097 -30.291 1.00 41.22 99 CYS A O 1
ATOM 773 N N . ALA A 1 100 ? 31.374 -2.577 -29.997 1.00 46.56 100 ALA A N 1
ATOM 774 C CA . ALA A 1 100 ? 31.697 -2.494 -31.411 1.00 46.56 100 ALA A CA 1
ATOM 775 C C . ALA A 1 100 ? 31.894 -3.934 -31.896 1.00 46.56 100 ALA A C 1
ATOM 777 O O . ALA A 1 100 ? 32.998 -4.474 -31.835 1.00 46.56 100 ALA A O 1
ATOM 778 N N . ILE A 1 101 ? 30.809 -4.576 -32.325 1.00 48.16 101 ILE A N 1
ATOM 779 C CA . ILE A 1 101 ? 30.920 -5.769 -33.154 1.00 48.16 101 ILE A CA 1
ATOM 780 C C . ILE A 1 101 ? 31.474 -5.271 -34.486 1.00 48.16 101 ILE A C 1
ATOM 782 O O . ILE A 1 101 ? 30.801 -4.581 -35.248 1.00 48.16 101 ILE A O 1
ATOM 786 N N . LYS A 1 102 ? 32.759 -5.555 -34.694 1.00 42.97 102 LYS A N 1
ATOM 787 C CA . LYS A 1 102 ? 33.473 -5.395 -35.957 1.00 42.97 102 LYS A CA 1
ATOM 788 C C . LYS A 1 102 ? 32.652 -6.110 -37.040 1.00 42.97 102 LYS A C 1
ATOM 790 O O . LYS A 1 102 ? 32.581 -7.337 -37.030 1.00 42.97 102 LYS A O 1
ATOM 795 N N . ALA A 1 103 ? 32.001 -5.355 -37.922 1.00 40.66 103 ALA A N 1
ATOM 796 C CA . ALA A 1 103 ? 31.540 -5.899 -39.192 1.00 40.66 103 ALA A CA 1
ATOM 797 C C . ALA A 1 103 ? 32.784 -6.179 -40.049 1.00 40.66 103 ALA A C 1
ATOM 799 O O . ALA A 1 103 ? 33.709 -5.361 -40.067 1.00 40.66 103 ALA A O 1
ATOM 800 N N . ALA A 1 104 ? 32.816 -7.382 -40.620 1.00 39.16 104 ALA A N 1
ATOM 801 C CA . ALA A 1 104 ? 33.896 -7.932 -41.434 1.00 39.16 104 ALA A CA 1
ATOM 802 C C . ALA A 1 104 ? 34.172 -7.111 -42.700 1.00 39.16 104 ALA A C 1
ATOM 804 O O . ALA A 1 104 ? 33.212 -6.503 -43.226 1.00 39.16 104 ALA A O 1
#

Organism: NCBI:txid2547451

Foldseek 3Di:
DDPPPPDPDQDQDADPDPVVLVVLLVVLVVVQVVCCVPVVDHDDSVVSSVVVRVVVSVVVSVLVVLVVCCVPPDDVPDRPCSVVVVVVVVVVPDPPPDPPPDDD